Protein AF-A0AAV6HNG3-F1 (afdb_monomer)

Secondary structure (DSSP, 8-state):
--HHHHHHHHHHHHHHHHHHHHHHHHHHHHHHHHSS---PPPPHHHHHH-TGGGS-SS---SGGGTT---TTHHHHHHHHHHHHHHHHHTS--S-HHHHHHHHHHHHHHHHHHHHHHHHHHHTT-SS-----HHHHHHHHHHHHHHHHHHHHHHHHHHHHHHTT---------

Solvent-accessible surface area (backbone atoms only — not comparable to full-atom values): 10170 Å² total; per-residue (Å²): 131,56,75,69,53,54,55,50,51,50,51,51,53,53,50,51,50,52,52,49,50,54,53,51,52,53,50,49,54,51,49,63,60,63,72,50,74,60,60,68,80,81,53,63,77,61,37,71,75,44,52,66,85,76,44,66,75,46,58,55,67,63,62,95,29,70,88,53,89,26,88,37,50,67,55,41,51,51,33,23,48,51,40,46,50,56,74,48,57,82,51,91,63,97,44,71,70,60,49,53,52,50,43,49,54,53,51,50,52,51,43,55,52,38,58,72,39,46,74,63,55,47,70,26,33,88,59,97,64,76,81,54,47,66,57,54,50,44,49,48,32,21,53,53,33,54,50,52,52,53,54,52,51,55,56,54,54,58,51,57,66,64,73,70,76,82,86,86,85,82,81,85,131

Structure (mmCIF, N/CA/C/O backbone):
data_AF-A0AAV6HNG3-F1
#
_entry.id   AF-A0AAV6HNG3-F1
#
loop_
_atom_site.group_PDB
_atom_site.id
_atom_site.type_symbol
_atom_site.label_atom_id
_atom_site.label_alt_id
_atom_site.label_comp_id
_atom_site.label_asym_id
_atom_site.label_entity_id
_atom_site.label_seq_id
_atom_site.pdbx_PDB_ins_code
_atom_site.Cartn_x
_atom_site.Cartn_y
_atom_site.Cartn_z
_atom_site.occupancy
_atom_site.B_iso_or_equiv
_atom_site.auth_seq_id
_atom_site.auth_comp_id
_atom_site.auth_asym_id
_atom_site.auth_atom_id
_atom_site.pdbx_PDB_model_num
ATOM 1 N N . MET A 1 1 ? 52.595 -15.213 -36.818 1.00 58.19 1 MET A N 1
ATOM 2 C CA . MET A 1 1 ? 51.456 -14.305 -37.062 1.00 58.19 1 MET A CA 1
ATOM 3 C C . MET A 1 1 ? 52.031 -12.942 -37.385 1.00 58.19 1 MET A C 1
ATOM 5 O O . MET A 1 1 ? 53.081 -12.612 -36.840 1.00 58.19 1 MET A O 1
ATOM 9 N N . SER A 1 2 ? 51.458 -12.219 -38.346 1.00 73.31 2 SER A N 1
ATOM 10 C CA . SER A 1 2 ? 51.934 -10.870 -38.647 1.00 73.31 2 SER A CA 1
ATOM 11 C C . SER A 1 2 ? 51.479 -9.916 -37.540 1.00 73.31 2 SER A C 1
ATOM 13 O O . SER A 1 2 ? 50.479 -10.168 -36.871 1.00 73.31 2 SER A O 1
ATOM 15 N N . ARG A 1 3 ? 52.192 -8.802 -37.352 1.00 72.00 3 ARG A N 1
ATOM 16 C CA . ARG A 1 3 ? 51.825 -7.768 -36.370 1.00 72.00 3 ARG A CA 1
ATOM 17 C C . ARG A 1 3 ? 50.388 -7.254 -36.573 1.00 72.00 3 ARG A C 1
ATOM 19 O O . ARG A 1 3 ? 49.709 -6.948 -35.607 1.00 72.00 3 ARG A O 1
ATOM 26 N N . GLY A 1 4 ? 49.903 -7.256 -37.820 1.00 73.44 4 GLY A N 1
ATOM 27 C CA . GLY A 1 4 ? 48.520 -6.902 -38.153 1.00 73.44 4 GLY A CA 1
ATOM 28 C C . GLY A 1 4 ? 47.473 -7.937 -37.722 1.00 73.44 4 GLY A C 1
ATOM 29 O O . GLY A 1 4 ? 46.344 -7.553 -37.425 1.00 73.44 4 GLY A O 1
ATOM 30 N N . ASP A 1 5 ? 47.835 -9.221 -37.631 1.00 72.56 5 ASP A N 1
ATOM 31 C CA . ASP A 1 5 ? 46.923 -10.279 -37.170 1.00 72.56 5 ASP A CA 1
ATOM 32 C C . ASP A 1 5 ? 46.738 -10.222 -35.645 1.00 72.56 5 ASP A C 1
ATOM 34 O O . ASP A 1 5 ? 45.623 -10.366 -35.150 1.00 72.56 5 ASP A O 1
ATOM 38 N N . GLU A 1 6 ? 47.812 -9.943 -34.895 1.00 75.62 6 GLU A N 1
ATOM 39 C CA . GLU A 1 6 ? 47.753 -9.757 -33.435 1.00 75.62 6 GLU A CA 1
ATOM 40 C C . GLU A 1 6 ? 46.976 -8.494 -33.042 1.00 75.62 6 GLU A C 1
ATOM 42 O O . GLU A 1 6 ? 46.172 -8.525 -32.107 1.00 75.62 6 GLU A O 1
ATOM 47 N N . ASP A 1 7 ? 47.164 -7.395 -33.778 1.00 78.62 7 ASP A N 1
ATOM 48 C CA . ASP A 1 7 ? 46.423 -6.150 -33.558 1.00 78.62 7 ASP A CA 1
ATOM 49 C C . ASP A 1 7 ? 44.920 -6.337 -33.849 1.00 78.62 7 ASP A C 1
ATOM 51 O O . ASP A 1 7 ? 44.069 -5.853 -33.095 1.00 78.62 7 ASP A O 1
ATOM 55 N N . SER A 1 8 ? 44.579 -7.100 -34.895 1.00 81.81 8 SER A N 1
ATOM 56 C CA . SER A 1 8 ? 43.193 -7.446 -35.236 1.00 81.81 8 SER A CA 1
ATOM 57 C C . SER A 1 8 ? 42.540 -8.349 -34.182 1.00 81.81 8 SER A C 1
ATOM 59 O O . SER A 1 8 ? 41.409 -8.099 -33.755 1.00 81.81 8 SER A O 1
ATOM 61 N N . GLU A 1 9 ? 43.260 -9.361 -33.698 1.00 85.00 9 GLU A N 1
ATOM 62 C CA . GLU A 1 9 ? 42.751 -10.284 -32.683 1.00 85.00 9 GLU A CA 1
ATOM 63 C C . GLU A 1 9 ? 42.564 -9.597 -31.319 1.00 85.00 9 GLU A C 1
ATOM 65 O O . GLU A 1 9 ? 41.569 -9.831 -30.625 1.00 85.00 9 GLU A O 1
ATOM 70 N N . ASN A 1 10 ? 43.471 -8.691 -30.947 1.00 85.94 10 ASN A N 1
ATOM 71 C CA . ASN A 1 10 ? 43.338 -7.886 -29.734 1.00 85.94 10 ASN A CA 1
ATOM 72 C C . ASN A 1 10 ? 42.161 -6.903 -29.815 1.00 85.94 10 ASN A C 1
ATOM 74 O O . ASN A 1 10 ? 41.429 -6.742 -28.832 1.00 85.94 10 ASN A O 1
ATOM 78 N N . ALA A 1 11 ? 41.921 -6.295 -30.981 1.00 87.00 11 ALA A N 1
ATOM 79 C CA . ALA A 1 11 ? 40.752 -5.448 -31.205 1.00 87.00 11 ALA A CA 1
ATOM 80 C C . ALA A 1 11 ? 39.439 -6.242 -31.069 1.00 87.00 11 ALA A C 1
ATOM 82 O O . ALA A 1 11 ? 38.509 -5.792 -30.393 1.00 87.00 11 ALA A O 1
ATOM 83 N N . LEU A 1 12 ? 39.384 -7.454 -31.632 1.00 90.00 12 LEU A N 1
ATOM 84 C CA . LEU A 1 12 ? 38.223 -8.339 -31.527 1.00 90.00 12 LEU A CA 1
ATOM 85 C C . LEU A 1 12 ? 37.953 -8.773 -30.078 1.00 90.00 12 LEU A C 1
ATOM 87 O O . LEU A 1 12 ? 36.804 -8.741 -29.627 1.00 90.00 12 LEU A O 1
ATOM 91 N N . LYS A 1 13 ? 38.999 -9.127 -29.320 1.00 90.31 13 LYS A N 1
ATOM 92 C CA . LYS A 1 13 ? 38.896 -9.469 -27.888 1.00 90.31 13 LYS A CA 1
ATOM 93 C C . LYS A 1 13 ? 38.377 -8.294 -27.061 1.00 90.31 13 LYS A C 1
ATOM 95 O O . LYS A 1 13 ? 37.468 -8.473 -26.251 1.00 90.31 13 LYS A O 1
ATOM 100 N N . SER A 1 14 ? 38.909 -7.095 -27.297 1.00 91.19 14 SER A N 1
ATOM 101 C CA . SER A 1 14 ? 38.472 -5.868 -26.622 1.00 91.19 14 SER A CA 1
ATOM 1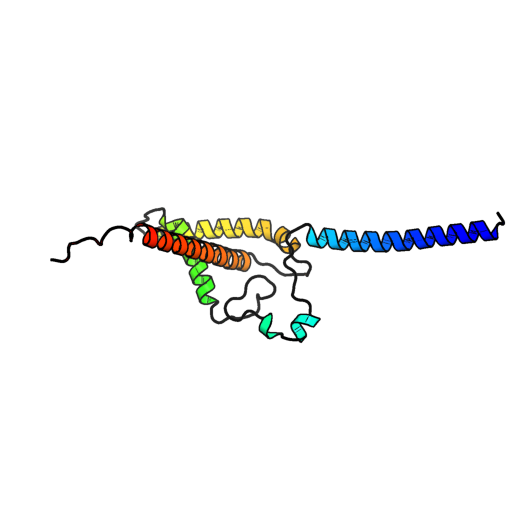02 C C . SER A 1 14 ? 36.992 -5.573 -26.886 1.00 91.19 14 SER A C 1
ATOM 104 O O . SER A 1 14 ? 36.215 -5.371 -25.951 1.00 91.19 14 SER A O 1
ATOM 106 N N . HIS A 1 15 ? 36.568 -5.647 -28.151 1.00 93.06 15 HIS A N 1
ATOM 107 C CA . HIS A 1 15 ? 35.178 -5.400 -28.524 1.00 93.06 15 HIS A CA 1
ATOM 108 C C . HIS A 1 15 ? 34.218 -6.439 -27.927 1.00 93.06 15 HIS A C 1
ATOM 110 O O . HIS A 1 15 ? 33.188 -6.079 -27.356 1.00 93.06 15 HIS A O 1
ATOM 116 N N . THR A 1 16 ? 34.593 -7.720 -27.981 1.00 93.69 16 THR A N 1
ATOM 117 C CA . THR A 1 16 ? 33.804 -8.821 -27.404 1.00 93.69 16 THR A CA 1
ATOM 118 C C . THR A 1 16 ? 33.651 -8.666 -25.889 1.00 93.69 16 THR A C 1
ATOM 120 O O . THR A 1 16 ? 32.556 -8.851 -25.361 1.00 93.69 16 THR A O 1
ATOM 123 N N . SER A 1 17 ? 34.716 -8.260 -25.188 1.00 94.44 17 SER A N 1
ATOM 124 C CA . SER A 1 17 ? 34.679 -7.963 -23.749 1.00 94.44 17 SER A CA 1
ATOM 125 C C . SER A 1 17 ? 33.748 -6.787 -23.428 1.00 94.44 17 SER A C 1
ATOM 127 O O . SER A 1 17 ? 32.945 -6.864 -22.497 1.00 94.44 17 SER A O 1
ATOM 129 N N . GLY A 1 18 ? 33.778 -5.728 -24.245 1.00 95.81 18 GLY A N 1
ATOM 130 C CA . GLY A 1 18 ? 32.854 -4.597 -24.131 1.00 95.81 18 GLY A CA 1
ATOM 131 C C . GLY A 1 18 ? 31.387 -5.018 -24.254 1.00 95.81 18 GLY A C 1
ATOM 132 O O . GLY A 1 18 ? 30.582 -4.700 -23.379 1.00 95.81 18 GLY A O 1
ATOM 133 N N . ILE A 1 19 ? 31.054 -5.799 -25.288 1.00 96.31 19 ILE A N 1
ATOM 134 C CA . ILE A 1 19 ? 29.697 -6.329 -25.501 1.00 96.31 19 ILE A CA 1
ATOM 135 C C . ILE A 1 19 ? 29.269 -7.216 -24.328 1.00 96.31 19 ILE A C 1
ATOM 137 O O . ILE A 1 19 ? 28.163 -7.061 -23.806 1.00 96.31 19 ILE A O 1
ATOM 141 N N . HIS A 1 20 ? 30.143 -8.124 -23.886 1.00 95.81 20 HIS A N 1
ATOM 142 C CA . HIS A 1 20 ? 29.859 -9.006 -22.758 1.00 95.81 20 HIS A CA 1
ATOM 143 C C . HIS A 1 20 ? 29.563 -8.213 -21.479 1.00 95.81 20 HIS A C 1
ATOM 145 O O . HIS A 1 20 ? 28.580 -8.498 -20.799 1.00 95.81 20 HIS A O 1
ATOM 151 N N . ASN A 1 21 ? 30.346 -7.171 -21.187 1.00 95.75 21 ASN A N 1
ATOM 152 C CA . ASN A 1 21 ? 30.102 -6.298 -20.041 1.00 95.75 21 ASN A CA 1
ATOM 153 C C . ASN A 1 21 ? 28.754 -5.578 -20.140 1.00 95.75 21 ASN A C 1
ATOM 155 O O . ASN A 1 21 ? 28.024 -5.531 -19.154 1.00 95.75 21 ASN A O 1
ATOM 159 N N . THR A 1 22 ? 28.383 -5.060 -21.314 1.00 95.75 22 THR A N 1
ATOM 160 C CA . THR A 1 22 ? 27.066 -4.437 -21.518 1.00 95.75 22 THR A CA 1
ATOM 161 C C . THR A 1 22 ? 25.925 -5.423 -21.257 1.00 95.75 22 THR A C 1
ATOM 163 O O . THR A 1 22 ? 24.976 -5.081 -20.549 1.00 95.75 22 THR A O 1
ATOM 166 N N . ILE A 1 23 ? 26.026 -6.652 -21.776 1.00 95.75 23 ILE A N 1
ATOM 167 C CA . ILE A 1 23 ? 25.025 -7.708 -21.558 1.00 95.75 23 ILE A CA 1
ATOM 168 C C . ILE A 1 23 ? 24.925 -8.049 -20.068 1.00 95.75 23 ILE A C 1
ATOM 170 O O . ILE A 1 23 ? 23.827 -8.066 -19.510 1.00 95.75 23 ILE A O 1
ATOM 174 N N . THR A 1 24 ? 26.063 -8.270 -19.409 1.00 94.75 24 THR A N 1
ATOM 175 C CA . THR A 1 24 ? 26.119 -8.626 -17.987 1.00 94.75 24 THR A CA 1
ATOM 176 C C . THR A 1 24 ? 25.564 -7.511 -17.102 1.00 94.75 24 THR A C 1
ATOM 178 O O . THR A 1 24 ? 24.765 -7.794 -16.212 1.00 94.75 24 THR A O 1
ATOM 181 N N . LEU A 1 25 ? 25.899 -6.245 -17.373 1.00 92.62 25 LEU A N 1
ATOM 182 C CA . LEU A 1 25 ? 25.354 -5.095 -16.642 1.00 92.62 25 LEU A CA 1
ATOM 183 C C . LEU A 1 25 ? 23.834 -4.974 -16.814 1.00 92.62 25 LEU A C 1
ATOM 185 O O . LEU A 1 25 ? 23.121 -4.741 -15.837 1.00 92.62 25 LEU A O 1
ATOM 189 N N . GLY A 1 26 ? 23.319 -5.173 -18.031 1.00 86.62 26 GLY A N 1
ATOM 190 C CA . GLY A 1 26 ? 21.877 -5.181 -18.291 1.00 86.62 26 GLY A CA 1
ATOM 191 C C . GLY A 1 26 ? 21.149 -6.307 -17.547 1.00 86.62 26 GLY A C 1
ATOM 192 O O . GLY A 1 26 ? 20.113 -6.074 -16.916 1.00 86.62 26 GLY A O 1
ATOM 193 N N . ALA A 1 27 ? 21.719 -7.515 -17.558 1.00 85.06 27 ALA A N 1
ATOM 194 C CA . ALA A 1 27 ? 21.181 -8.667 -16.841 1.00 85.06 27 ALA A CA 1
ATOM 195 C C . ALA A 1 27 ? 21.204 -8.457 -15.318 1.00 85.06 27 ALA A C 1
ATOM 197 O O . ALA A 1 27 ? 20.194 -8.677 -14.656 1.00 85.06 27 ALA A O 1
ATOM 198 N N . GLN A 1 28 ? 22.313 -7.963 -14.760 1.00 84.62 28 GLN A N 1
ATOM 199 C CA . GLN A 1 28 ? 22.438 -7.674 -13.328 1.00 84.62 28 GLN A CA 1
ATOM 200 C C . GLN A 1 28 ? 21.464 -6.593 -12.866 1.00 84.62 28 GLN A C 1
ATOM 202 O O . GLN A 1 28 ? 20.828 -6.760 -11.829 1.00 84.62 28 GLN A O 1
ATOM 207 N N . LYS A 1 29 ? 21.287 -5.518 -13.646 1.00 79.94 29 LYS A N 1
ATOM 208 C CA . LYS A 1 29 ? 20.290 -4.481 -13.345 1.00 79.94 29 LYS A CA 1
ATOM 209 C C . LYS A 1 29 ? 18.881 -5.072 -13.275 1.00 79.94 29 LYS A C 1
ATOM 211 O O . LYS A 1 29 ? 18.129 -4.761 -12.359 1.00 79.94 29 LYS A O 1
ATOM 216 N N . THR A 1 30 ? 18.553 -5.961 -14.209 1.00 71.19 30 THR A N 1
ATOM 217 C CA . THR A 1 30 ? 17.260 -6.657 -14.259 1.00 71.19 30 THR A CA 1
ATOM 218 C C . THR A 1 30 ? 17.077 -7.583 -13.055 1.00 71.19 30 THR A C 1
ATOM 220 O O . THR A 1 30 ? 16.068 -7.505 -12.365 1.00 71.19 30 THR A O 1
ATOM 223 N N . ILE A 1 31 ? 18.075 -8.412 -12.744 1.00 73.56 31 ILE A N 1
ATOM 224 C CA . ILE A 1 31 ? 18.043 -9.310 -11.582 1.00 73.56 31 ILE A CA 1
ATOM 225 C C . ILE A 1 31 ? 17.912 -8.509 -10.284 1.00 73.56 31 ILE A C 1
ATOM 227 O O . ILE A 1 31 ? 17.099 -8.862 -9.441 1.00 73.56 31 ILE A O 1
ATOM 231 N N . SER A 1 32 ? 18.641 -7.400 -10.139 1.00 70.62 32 SER A N 1
ATOM 232 C CA . SER A 1 32 ? 18.522 -6.512 -8.979 1.00 70.62 32 SER A CA 1
ATOM 233 C C . SER A 1 32 ? 17.113 -5.932 -8.838 1.00 70.62 32 SER A C 1
ATOM 235 O O . SER A 1 32 ? 16.613 -5.881 -7.720 1.00 70.62 32 SER A O 1
ATOM 237 N N . LEU A 1 33 ? 16.463 -5.543 -9.942 1.00 65.06 33 LEU A N 1
ATOM 238 C CA . LEU A 1 33 ? 15.090 -5.018 -9.942 1.00 65.06 33 LEU A CA 1
ATOM 239 C C . LEU A 1 33 ? 14.039 -6.075 -9.562 1.00 65.06 33 LEU A C 1
ATOM 241 O O . LEU A 1 33 ? 13.013 -5.726 -8.990 1.00 65.06 33 LEU A O 1
ATOM 245 N N . PHE A 1 34 ? 14.284 -7.354 -9.869 1.00 64.81 34 PHE A N 1
ATOM 246 C CA . PHE A 1 34 ? 13.347 -8.458 -9.606 1.00 64.81 34 PHE A CA 1
ATOM 247 C C . PHE A 1 34 ? 13.721 -9.342 -8.402 1.00 64.81 34 PHE A C 1
ATOM 249 O O . PHE A 1 34 ? 13.010 -10.298 -8.100 1.00 64.81 34 PHE A O 1
ATOM 256 N N . SER A 1 35 ? 14.836 -9.059 -7.721 1.00 63.69 35 SER A N 1
ATOM 257 C CA . SER A 1 35 ? 15.319 -9.832 -6.563 1.00 63.69 35 SER A CA 1
ATOM 258 C C . SER A 1 35 ? 14.536 -9.582 -5.265 1.00 63.69 35 SER A C 1
ATOM 260 O O . SER A 1 35 ? 14.623 -10.383 -4.335 1.00 63.69 35 SER A O 1
ATOM 262 N N . SER A 1 36 ? 13.733 -8.519 -5.219 1.00 63.69 36 SER A N 1
ATOM 263 C CA . SER A 1 36 ? 12.729 -8.226 -4.192 1.00 63.69 36 SER A CA 1
ATOM 264 C C . SER A 1 36 ? 11.341 -8.139 -4.837 1.00 63.69 36 SER A C 1
ATOM 266 O O . SER A 1 36 ? 11.216 -8.026 -6.057 1.00 63.69 36 SER A O 1
ATOM 268 N N . ALA A 1 37 ? 10.277 -8.224 -4.032 1.00 63.12 37 ALA A N 1
ATOM 269 C CA . ALA A 1 37 ? 8.917 -7.984 -4.512 1.00 63.12 37 ALA A CA 1
ATOM 270 C C . ALA A 1 37 ? 8.858 -6.633 -5.262 1.00 63.12 37 ALA A C 1
ATOM 272 O O . ALA A 1 37 ? 9.051 -5.594 -4.641 1.00 63.12 37 ALA A O 1
ATOM 273 N N . CYS A 1 38 ? 8.623 -6.652 -6.583 1.00 76.62 38 CYS A N 1
ATOM 274 C CA . CYS A 1 38 ? 8.487 -5.440 -7.401 1.00 76.62 38 CYS A CA 1
ATOM 275 C C . CYS A 1 38 ? 7.013 -5.084 -7.557 1.00 76.62 38 CYS A C 1
ATOM 277 O O . CYS A 1 38 ? 6.239 -5.835 -8.153 1.00 76.62 38 CYS A O 1
ATOM 279 N N . MET A 1 39 ? 6.636 -3.905 -7.076 1.00 85.31 39 MET A N 1
ATOM 280 C CA . MET A 1 39 ? 5.398 -3.241 -7.457 1.00 85.31 39 MET A CA 1
ATOM 281 C C . MET A 1 39 ? 5.711 -2.305 -8.613 1.00 85.31 39 MET A C 1
ATOM 283 O O . MET A 1 39 ? 6.076 -1.153 -8.414 1.00 85.31 39 MET A O 1
ATOM 287 N N . CYS A 1 40 ? 5.621 -2.827 -9.833 1.00 88.00 40 CYS A N 1
ATOM 288 C CA . CYS A 1 40 ? 6.000 -2.086 -11.025 1.00 88.00 40 CYS A CA 1
ATOM 289 C C . CYS A 1 40 ? 4.778 -1.363 -11.635 1.00 88.00 40 CYS A C 1
ATOM 291 O O . CYS A 1 40 ? 3.684 -1.932 -11.719 1.00 88.00 40 CYS A O 1
ATOM 293 N N . ARG A 1 41 ? 4.949 -0.117 -12.093 1.00 88.62 41 ARG A N 1
ATOM 294 C CA . ARG A 1 41 ? 3.889 0.623 -12.793 1.00 88.62 41 ARG A CA 1
ATOM 295 C C . ARG A 1 41 ? 3.572 -0.024 -14.141 1.00 88.62 41 ARG A C 1
ATOM 297 O O . ARG A 1 41 ? 4.452 -0.553 -14.818 1.00 88.62 41 ARG A O 1
ATOM 304 N N . VAL A 1 42 ? 2.310 0.062 -14.565 1.00 90.56 42 VAL A N 1
ATOM 305 C CA . VAL A 1 42 ? 1.911 -0.370 -15.913 1.00 90.56 42 VAL A CA 1
ATOM 306 C C . VAL A 1 42 ? 2.665 0.466 -16.961 1.00 90.56 42 VAL A C 1
ATOM 308 O O . VAL A 1 42 ? 2.555 1.695 -16.914 1.00 90.56 42 VAL A O 1
ATOM 311 N N . PRO A 1 43 ? 3.379 -0.167 -17.914 1.00 91.56 43 PRO A N 1
ATOM 312 C CA . PRO A 1 43 ? 4.080 0.529 -18.990 1.00 91.56 43 PRO A CA 1
ATOM 313 C C . PRO A 1 43 ? 3.176 1.478 -19.786 1.00 91.56 43 PRO A C 1
ATOM 315 O O . PRO A 1 43 ? 2.027 1.147 -20.093 1.00 91.56 43 PRO A O 1
ATOM 318 N N . GLU A 1 44 ? 3.700 2.647 -20.166 1.00 93.12 44 GLU A N 1
ATOM 319 C CA . GLU A 1 44 ? 2.914 3.694 -20.835 1.00 93.12 44 GLU A CA 1
ATOM 320 C C . GLU A 1 44 ? 2.305 3.234 -22.158 1.00 93.12 44 GLU A C 1
ATOM 322 O O . GLU A 1 44 ? 1.163 3.562 -22.452 1.00 93.12 44 GLU A O 1
ATOM 327 N N . ASN A 1 45 ? 3.013 2.419 -22.939 1.00 95.12 45 ASN A N 1
ATOM 328 C CA . ASN A 1 45 ? 2.491 1.883 -24.196 1.00 95.12 45 ASN A CA 1
ATOM 329 C C . ASN A 1 45 ? 1.225 1.033 -23.992 1.00 95.12 45 ASN A C 1
ATOM 331 O O . ASN A 1 45 ? 0.314 1.114 -24.810 1.00 95.12 45 ASN A O 1
ATOM 335 N N . LEU A 1 46 ? 1.146 0.256 -22.905 1.00 95.19 46 LEU A N 1
ATOM 336 C CA . LEU A 1 46 ? -0.055 -0.504 -22.549 1.00 95.19 46 LEU A CA 1
ATOM 337 C C . LEU A 1 46 ? -1.135 0.423 -21.993 1.00 95.19 46 LEU A C 1
ATOM 339 O O . LEU A 1 46 ? -2.287 0.374 -22.424 1.00 95.19 46 LEU A O 1
ATOM 343 N N . ARG A 1 47 ? -0.754 1.330 -21.086 1.00 94.81 47 ARG A N 1
ATOM 344 C CA . ARG A 1 47 ? -1.685 2.292 -20.487 1.00 94.81 47 ARG A CA 1
ATOM 345 C C . ARG A 1 47 ? -2.337 3.202 -21.532 1.00 94.81 47 ARG A C 1
ATOM 347 O O . ARG A 1 47 ? -3.512 3.520 -21.396 1.00 94.81 47 ARG A O 1
ATOM 354 N N . ASN A 1 48 ? -1.614 3.579 -22.581 1.00 96.38 48 ASN A N 1
ATOM 355 C CA . ASN A 1 48 ? -2.110 4.436 -23.657 1.00 96.38 48 ASN A CA 1
ATOM 356 C C . ASN A 1 48 ? -3.100 3.718 -24.584 1.00 96.38 48 ASN A C 1
ATOM 358 O O . ASN A 1 48 ? -3.927 4.382 -25.203 1.00 96.38 48 ASN A O 1
ATOM 362 N N . GLN A 1 49 ? -3.056 2.383 -24.671 1.00 96.75 49 GLN A N 1
ATOM 363 C CA . GLN A 1 49 ? -4.049 1.617 -25.435 1.00 96.75 49 GLN A CA 1
ATOM 364 C C . GLN A 1 49 ? -5.407 1.592 -24.735 1.00 96.75 49 GLN A C 1
ATOM 366 O O . GLN A 1 49 ? -6.443 1.669 -25.393 1.00 96.75 49 GLN A O 1
ATOM 371 N N . ASN A 1 50 ? -5.411 1.474 -23.406 1.00 95.12 50 ASN A N 1
ATOM 372 C CA . ASN A 1 50 ? -6.635 1.477 -22.616 1.00 95.12 50 ASN A CA 1
ATOM 373 C C . ASN A 1 50 ? -6.375 1.988 -21.193 1.00 95.12 50 ASN A C 1
ATOM 375 O O . ASN A 1 50 ? -6.125 1.215 -20.271 1.00 95.12 50 ASN A O 1
ATOM 379 N N . SER A 1 51 ? -6.451 3.303 -21.001 1.00 92.38 51 SER A N 1
ATOM 380 C CA . SER A 1 51 ? -6.120 3.928 -19.717 1.00 92.38 51 SER A CA 1
ATOM 381 C C . SER A 1 51 ? -7.103 3.572 -18.599 1.00 92.38 51 SER A C 1
ATOM 383 O O . SER A 1 51 ? -6.693 3.496 -17.435 1.00 92.38 51 SER A O 1
ATOM 385 N N . SER A 1 52 ? -8.374 3.317 -18.928 1.00 92.62 52 SER A N 1
ATOM 386 C CA . SER A 1 52 ? -9.393 2.955 -17.940 1.00 92.62 52 SER A CA 1
ATOM 387 C C . SER A 1 52 ? -9.154 1.559 -17.373 1.00 92.62 52 SER A C 1
ATOM 389 O O . SER A 1 52 ? -9.269 1.386 -16.166 1.00 92.62 52 SER A O 1
ATOM 391 N N . ALA A 1 53 ? -8.689 0.595 -18.177 1.00 93.50 53 ALA A N 1
ATOM 392 C CA . ALA A 1 53 ? -8.365 -0.755 -17.698 1.00 93.50 53 ALA A CA 1
ATOM 393 C C . ALA A 1 53 ? -7.305 -0.785 -16.578 1.00 93.50 53 ALA A C 1
ATOM 395 O O . ALA A 1 53 ? -7.285 -1.716 -15.775 1.00 93.50 53 ALA A O 1
ATOM 396 N N . TYR A 1 54 ? -6.448 0.238 -16.502 1.00 93.06 54 TYR A N 1
ATOM 397 C CA . TYR A 1 54 ? -5.371 0.354 -15.510 1.00 93.06 54 TYR A CA 1
ATOM 398 C C . TYR A 1 54 ? -5.592 1.490 -14.505 1.00 93.06 54 TYR A C 1
ATOM 400 O O . TYR A 1 54 ? -4.659 1.909 -13.812 1.00 93.06 54 TYR A O 1
ATOM 408 N N . THR A 1 55 ? -6.797 2.051 -14.468 1.00 93.06 55 THR A N 1
ATOM 409 C CA . THR A 1 55 ? -7.203 3.050 -13.482 1.00 93.06 55 THR A CA 1
ATOM 410 C C . THR A 1 55 ? -8.164 2.372 -12.508 1.00 93.06 55 THR A C 1
ATOM 412 O O . THR A 1 55 ? -9.149 1.784 -12.954 1.00 93.06 55 THR A O 1
ATOM 415 N N . PRO A 1 56 ? -7.901 2.393 -11.190 1.00 94.06 56 PRO A N 1
ATOM 416 C CA . PRO A 1 56 ? -8.813 1.790 -10.228 1.00 94.06 56 PRO A CA 1
ATOM 417 C C . PRO A 1 56 ? -10.219 2.386 -10.329 1.00 94.06 56 PRO A C 1
ATOM 419 O O . PRO A 1 56 ? -10.385 3.601 -10.287 1.00 94.06 56 PRO A O 1
ATOM 422 N N . HIS A 1 57 ? -11.231 1.522 -10.435 1.00 93.31 57 HIS A N 1
ATOM 423 C CA . HIS A 1 57 ? -12.628 1.945 -10.591 1.00 93.31 57 HIS A CA 1
ATOM 424 C C . HIS A 1 57 ? -13.387 2.042 -9.265 1.00 93.31 57 HIS A C 1
ATOM 426 O O . HIS A 1 57 ? -14.318 2.830 -9.147 1.00 93.31 57 HIS A O 1
ATOM 432 N N . LEU A 1 58 ? -13.026 1.213 -8.282 1.00 93.81 58 LEU A N 1
ATOM 433 C CA . LEU A 1 58 ? -13.771 1.081 -7.026 1.00 93.81 58 LEU A CA 1
ATOM 434 C C . LEU A 1 58 ? -12.945 1.527 -5.828 1.00 93.81 58 LEU A C 1
ATOM 436 O O . LEU A 1 58 ? -13.421 2.317 -5.016 1.00 93.81 58 LEU A O 1
ATOM 440 N N . ILE A 1 59 ? -11.720 1.010 -5.733 1.00 94.12 59 ILE A N 1
ATOM 441 C CA . ILE A 1 59 ? -10.809 1.207 -4.610 1.00 94.12 59 ILE A CA 1
ATOM 442 C C . ILE A 1 59 ? -9.397 1.353 -5.181 1.00 94.12 59 ILE A C 1
ATOM 444 O O . ILE A 1 59 ? -8.923 0.455 -5.876 1.00 94.12 59 ILE A O 1
ATOM 448 N N . SER A 1 60 ? -8.734 2.477 -4.912 1.00 94.12 60 SER A N 1
ATOM 449 C CA . SER A 1 60 ? -7.304 2.669 -5.190 1.00 94.12 60 SER A CA 1
ATOM 450 C C . SER A 1 60 ? -6.458 1.923 -4.156 1.00 94.12 60 SER A C 1
ATOM 452 O O . SER A 1 60 ? -6.900 1.759 -3.030 1.00 94.12 60 SER A O 1
ATOM 454 N N . ILE A 1 61 ? -5.263 1.441 -4.492 1.00 93.12 61 ILE A N 1
ATOM 455 C CA . ILE A 1 61 ? -4.332 0.835 -3.522 1.00 93.12 61 ILE A CA 1
ATOM 456 C C . ILE A 1 61 ? -2.920 1.269 -3.901 1.00 93.12 61 ILE A C 1
ATOM 458 O O . ILE A 1 61 ? -2.552 1.211 -5.077 1.00 93.12 61 ILE A O 1
ATOM 462 N N . GLY A 1 62 ? -2.139 1.673 -2.906 1.00 92.69 62 GLY A N 1
ATOM 463 C CA . GLY A 1 62 ? -0.738 2.021 -3.054 1.00 92.69 62 GLY A CA 1
ATOM 464 C C . GLY A 1 62 ? -0.483 3.384 -3.715 1.00 92.69 62 GLY A C 1
ATOM 465 O O . GLY A 1 62 ? -1.401 4.092 -4.151 1.00 92.69 62 GLY A O 1
ATOM 466 N N . PRO A 1 63 ? 0.802 3.763 -3.821 1.00 92.56 63 PRO A N 1
ATOM 467 C CA . PRO A 1 63 ? 1.227 5.122 -4.143 1.00 92.56 63 PRO A CA 1
ATOM 468 C C . PRO A 1 63 ? 0.916 5.521 -5.582 1.00 92.56 63 PRO A C 1
ATOM 470 O O . PRO A 1 63 ? 0.617 6.681 -5.851 1.00 92.56 63 PRO A O 1
ATOM 473 N N . TYR A 1 64 ? 0.894 4.570 -6.520 1.00 91.88 64 TYR A N 1
ATOM 474 C CA . TYR A 1 64 ? 0.562 4.860 -7.918 1.00 91.88 64 TYR A CA 1
ATOM 475 C C . TYR A 1 64 ? -0.865 5.379 -8.117 1.00 91.88 64 TYR A C 1
ATOM 477 O O . TYR A 1 64 ? -1.190 5.889 -9.194 1.00 91.88 64 TYR A O 1
ATOM 485 N N . HIS A 1 65 ? -1.733 5.213 -7.118 1.00 86.75 65 HIS A N 1
ATOM 486 C CA . HIS A 1 65 ? -3.151 5.546 -7.192 1.00 86.75 65 HIS A CA 1
ATOM 487 C C . HIS A 1 65 ? -3.590 6.507 -6.082 1.00 86.75 65 HIS A C 1
ATOM 489 O O . HIS A 1 65 ? -4.785 6.744 -5.922 1.00 86.75 65 HIS A O 1
ATOM 495 N N . GLN A 1 66 ? -2.641 7.100 -5.351 1.00 80.62 66 GLN A N 1
ATOM 496 C CA . GLN A 1 66 ? -2.919 7.936 -4.179 1.00 80.62 66 GLN A CA 1
ATOM 497 C C . GLN A 1 66 ? -3.757 9.189 -4.477 1.00 80.62 66 GLN A C 1
ATOM 499 O O . GLN A 1 66 ? -4.462 9.687 -3.608 1.00 80.62 66 GLN A O 1
ATOM 504 N N . HIS A 1 67 ? -3.694 9.695 -5.710 1.00 81.88 67 HIS A N 1
ATOM 505 C CA . HIS A 1 67 ? -4.426 10.889 -6.146 1.00 81.88 67 HIS A CA 1
ATOM 506 C C . HIS A 1 67 ? -5.750 10.558 -6.847 1.00 81.88 67 HIS A C 1
ATOM 508 O O . HIS A 1 67 ? -6.379 11.441 -7.424 1.00 81.88 67 HIS A O 1
ATOM 514 N N . ILE A 1 68 ? -6.148 9.284 -6.859 1.00 85.44 68 ILE A N 1
ATOM 515 C CA . ILE A 1 68 ? -7.361 8.826 -7.529 1.00 85.44 68 ILE A CA 1
ATOM 516 C C . ILE A 1 68 ? -8.449 8.673 -6.476 1.00 85.44 68 ILE A C 1
ATOM 518 O O . ILE A 1 68 ? -8.403 7.765 -5.643 1.00 85.44 68 ILE A O 1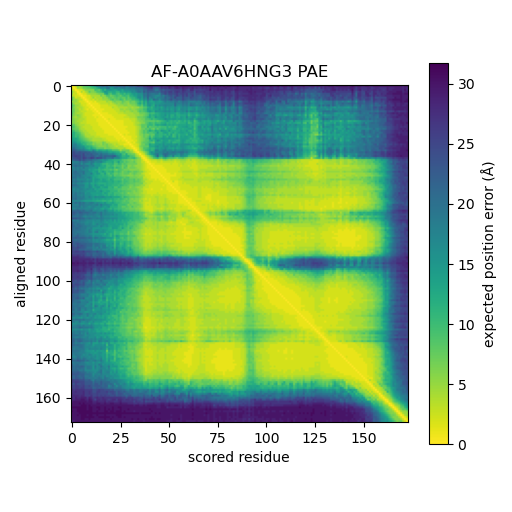
ATOM 522 N N . GLU A 1 69 ? -9.442 9.555 -6.538 1.00 85.19 69 GLU A N 1
ATOM 523 C CA . GLU A 1 69 ? -10.650 9.419 -5.740 1.00 85.19 69 GLU A CA 1
ATOM 524 C C . GLU A 1 69 ? -11.545 8.349 -6.363 1.00 85.19 69 GLU A C 1
ATOM 526 O O . GLU A 1 69 ? -11.986 8.454 -7.509 1.00 85.19 69 GLU A O 1
ATOM 531 N N . THR A 1 70 ? -11.783 7.282 -5.608 1.00 90.56 70 THR A N 1
ATOM 532 C CA . THR A 1 70 ? -12.612 6.161 -6.044 1.00 90.56 70 THR A CA 1
ATOM 533 C C . THR A 1 70 ? -13.896 6.091 -5.214 1.00 90.56 70 THR A C 1
ATOM 535 O O . THR A 1 70 ? -13.841 6.318 -4.001 1.00 90.56 70 THR A O 1
ATOM 538 N N . PRO A 1 71 ? -15.044 5.711 -5.805 1.00 94.19 71 PRO A N 1
ATOM 539 C CA . PRO A 1 71 ? -16.357 5.785 -5.157 1.00 94.19 71 PRO A CA 1
ATOM 540 C C . PRO A 1 71 ? -16.476 4.958 -3.866 1.00 94.19 71 PRO A C 1
ATOM 542 O O . PRO A 1 71 ? -17.315 5.263 -3.019 1.00 94.19 71 PRO A O 1
ATOM 545 N N . MET A 1 72 ? -15.633 3.937 -3.670 1.00 94.94 72 MET A N 1
ATOM 546 C CA . MET A 1 72 ? -15.660 3.071 -2.484 1.00 94.94 72 MET A CA 1
ATOM 547 C C . MET A 1 72 ? -14.505 3.336 -1.505 1.00 94.94 72 MET A C 1
ATOM 549 O O . MET A 1 72 ? -14.210 2.490 -0.659 1.00 94.94 72 MET A O 1
ATOM 553 N N . GLN A 1 73 ? -13.880 4.517 -1.540 1.00 92.06 73 GLN A N 1
ATOM 554 C CA . GLN A 1 73 ? -12.826 4.865 -0.576 1.00 92.06 73 GLN A CA 1
ATOM 555 C C . GLN A 1 73 ? -13.330 4.828 0.882 1.00 92.06 73 GLN A C 1
ATOM 557 O O . GLN A 1 73 ? -12.620 4.380 1.780 1.00 92.06 73 GLN A O 1
ATOM 562 N N . HIS A 1 74 ? -14.591 5.196 1.127 1.00 94.00 74 HIS A N 1
ATOM 563 C CA . HIS A 1 74 ? -15.218 5.071 2.448 1.00 94.00 74 HIS A CA 1
ATOM 564 C C . HIS A 1 74 ? -15.375 3.607 2.903 1.00 94.00 74 HIS A C 1
ATOM 566 O O . HIS A 1 74 ? -15.264 3.313 4.092 1.00 94.00 74 HIS A O 1
ATOM 572 N N . ILE A 1 75 ? -15.581 2.668 1.971 1.00 95.31 75 ILE A N 1
ATOM 573 C CA . ILE A 1 75 ? -15.659 1.230 2.275 1.00 95.31 75 ILE A CA 1
ATOM 574 C C . ILE A 1 75 ? -14.279 0.703 2.660 1.00 95.31 75 ILE A C 1
ATOM 576 O O . ILE A 1 75 ? -14.172 -0.080 3.602 1.00 95.31 75 ILE A O 1
ATOM 580 N N . LYS A 1 76 ? -13.216 1.177 2.001 1.00 95.62 76 LYS A N 1
ATOM 581 C CA . LYS A 1 76 ? -11.839 0.871 2.405 1.00 95.62 76 LYS A CA 1
ATOM 582 C C . LYS A 1 76 ? -11.593 1.253 3.870 1.00 95.62 76 LYS A C 1
ATOM 584 O O . LYS A 1 76 ? -11.152 0.414 4.655 1.00 95.62 76 LYS A O 1
ATOM 589 N N . LEU A 1 77 ? -11.951 2.482 4.252 1.00 95.50 77 LEU A N 1
ATOM 590 C CA . LEU A 1 77 ? -11.834 2.967 5.633 1.00 95.50 77 LEU A CA 1
ATOM 591 C C . LEU A 1 77 ? -12.699 2.155 6.607 1.00 95.50 77 LEU A C 1
ATOM 593 O O . LEU A 1 77 ? -12.241 1.809 7.693 1.00 95.50 77 LEU A O 1
ATOM 597 N N . TYR A 1 78 ? -13.921 1.794 6.208 1.00 95.31 78 TYR A N 1
ATOM 598 C CA . TYR A 1 78 ? -14.805 0.944 7.008 1.00 95.31 78 TYR A CA 1
ATOM 599 C C . TYR A 1 78 ? -14.183 -0.430 7.302 1.00 95.31 78 TYR A C 1
ATOM 601 O O . TYR A 1 78 ? -14.244 -0.915 8.431 1.00 95.31 78 TYR A O 1
ATOM 609 N N . TYR A 1 79 ? -13.546 -1.053 6.311 1.00 96.31 79 TYR A N 1
ATOM 610 C CA . TYR A 1 79 ? -12.819 -2.309 6.500 1.00 96.31 79 TYR A CA 1
ATOM 611 C C . TYR A 1 79 ? -11.594 -2.109 7.395 1.00 96.31 79 TYR A C 1
ATOM 613 O O . TYR A 1 79 ? -11.432 -2.847 8.359 1.00 96.31 79 TYR A O 1
ATOM 621 N N . ALA A 1 80 ? -10.777 -1.080 7.165 1.00 95.00 80 ALA A N 1
ATOM 622 C CA . ALA A 1 80 ? -9.649 -0.796 8.053 1.00 95.00 80 ALA A CA 1
ATOM 623 C C . ALA A 1 80 ? -10.103 -0.639 9.520 1.00 95.00 80 ALA A C 1
ATOM 625 O 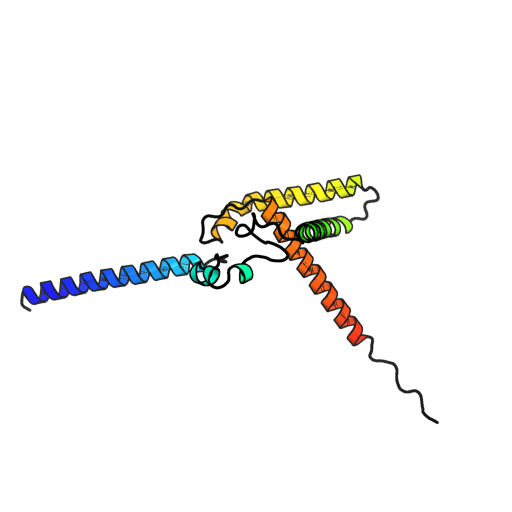O . ALA A 1 80 ? -9.540 -1.265 10.417 1.00 95.00 80 ALA A O 1
ATOM 626 N N . ASN A 1 81 ? -11.197 0.093 9.752 1.00 92.31 81 ASN A N 1
ATOM 627 C CA . ASN A 1 81 ? -11.811 0.249 11.069 1.00 92.31 81 ASN A CA 1
ATOM 628 C C . ASN A 1 81 ? -12.302 -1.083 11.666 1.00 92.31 81 ASN A C 1
ATOM 630 O O . ASN A 1 81 ? -12.055 -1.368 12.835 1.00 92.31 81 ASN A O 1
ATOM 634 N N . ASN A 1 82 ? -12.955 -1.936 10.870 1.00 91.69 82 ASN A N 1
ATOM 635 C CA . ASN A 1 82 ? -13.413 -3.251 11.331 1.00 91.69 82 ASN A CA 1
ATOM 636 C C . ASN A 1 82 ? -12.265 -4.163 11.779 1.00 91.69 82 ASN A C 1
ATOM 638 O O . ASN A 1 82 ? -12.451 -4.974 12.690 1.00 91.69 82 ASN A O 1
ATOM 642 N N . LEU A 1 83 ? -11.084 -4.042 11.164 1.00 91.69 83 LEU A N 1
ATOM 643 C CA . LEU A 1 83 ? -9.910 -4.776 11.620 1.00 91.69 83 LEU A CA 1
ATOM 644 C C . LEU A 1 83 ? -9.504 -4.340 13.027 1.00 91.69 83 LEU A C 1
ATOM 646 O O . LEU A 1 83 ? -9.345 -5.202 13.891 1.00 91.69 83 LEU A O 1
ATOM 650 N N . PHE A 1 84 ? -9.385 -3.031 13.272 1.00 88.62 84 PHE A N 1
ATOM 651 C CA . PHE A 1 84 ? -9.062 -2.506 14.601 1.00 88.62 84 PHE A CA 1
ATOM 652 C C . PHE A 1 84 ? -10.101 -2.936 15.630 1.00 88.62 84 PHE A C 1
ATOM 654 O O . PHE A 1 84 ? -9.733 -3.514 16.651 1.00 88.62 84 PHE A O 1
ATOM 661 N N . LEU A 1 85 ? -11.385 -2.777 15.299 1.00 86.06 85 LEU A N 1
ATOM 662 C CA . LEU A 1 85 ? -12.498 -3.228 16.127 1.00 86.06 85 LEU A CA 1
ATOM 663 C C . LEU A 1 85 ? -12.373 -4.707 16.501 1.00 86.06 85 LEU A C 1
ATOM 665 O O . LEU A 1 85 ? -12.576 -5.061 17.654 1.00 86.06 85 LEU A O 1
ATOM 669 N N . ARG A 1 86 ? -12.001 -5.601 15.580 1.00 84.06 86 ARG A N 1
ATOM 670 C CA . ARG A 1 86 ? -11.802 -7.015 15.940 1.00 84.06 86 ARG A CA 1
ATOM 671 C C . ARG A 1 86 ? -10.594 -7.258 16.832 1.00 84.06 86 ARG A C 1
ATOM 673 O O . ARG A 1 86 ? -10.673 -8.088 17.736 1.00 84.06 86 ARG A O 1
ATOM 680 N N . LEU A 1 87 ? -9.483 -6.576 16.571 1.00 83.00 87 LEU A N 1
ATOM 681 C CA . LEU A 1 87 ? -8.271 -6.695 17.385 1.00 83.00 87 LEU A CA 1
ATOM 682 C C . LEU A 1 87 ? -8.512 -6.194 18.819 1.00 83.00 87 LEU A C 1
ATOM 684 O O . LEU A 1 87 ? -7.883 -6.676 19.765 1.00 83.00 87 LEU A O 1
ATOM 688 N N . THR A 1 88 ? -9.453 -5.265 19.002 1.00 78.00 88 THR A N 1
ATOM 689 C CA . THR A 1 88 ? -9.807 -4.712 20.310 1.00 78.00 88 THR A CA 1
ATOM 690 C C . THR A 1 88 ? -10.984 -5.422 20.982 1.00 78.00 88 THR A C 1
ATOM 692 O O . THR A 1 88 ? -10.919 -5.596 22.196 1.00 78.00 88 THR A O 1
ATOM 695 N N . GLN A 1 89 ? -11.976 -5.934 20.243 1.00 67.75 89 GLN A N 1
ATOM 696 C CA . GLN A 1 89 ? -13.170 -6.632 20.765 1.00 67.75 89 GLN A CA 1
ATOM 697 C C . GLN A 1 89 ? -12.890 -7.963 21.478 1.00 67.75 89 GLN A C 1
ATOM 699 O O . GLN A 1 89 ? -13.719 -8.413 22.265 1.00 67.75 89 GLN A O 1
ATOM 704 N N . GLY A 1 90 ? -11.720 -8.583 21.281 1.00 56.47 90 GLY A N 1
ATOM 705 C CA . GLY A 1 90 ? -11.292 -9.742 22.082 1.00 56.47 90 GLY A CA 1
ATOM 706 C C . GLY A 1 90 ? -11.152 -9.445 23.585 1.00 56.47 90 GLY A C 1
ATOM 707 O O . GLY A 1 90 ? -11.030 -10.365 24.389 1.00 56.47 90 GLY A O 1
ATOM 708 N N . THR A 1 91 ? -11.190 -8.169 23.981 1.00 52.44 91 THR A N 1
ATOM 709 C CA . THR A 1 91 ? -11.346 -7.738 25.373 1.00 52.44 91 THR A CA 1
ATOM 710 C C . THR A 1 91 ? -12.738 -7.147 25.546 1.00 52.44 91 THR A C 1
ATOM 712 O O . THR A 1 91 ? -13.028 -6.105 24.964 1.00 52.44 91 THR A O 1
ATOM 715 N N . VAL A 1 92 ? -13.597 -7.795 26.337 1.00 53.34 92 VAL A N 1
ATOM 716 C CA . VAL A 1 92 ? -14.890 -7.229 26.747 1.00 53.34 92 VAL A CA 1
ATOM 717 C C . VAL A 1 92 ? -14.600 -5.995 27.600 1.00 53.34 92 VAL A C 1
ATOM 719 O O . VAL A 1 92 ? -14.311 -6.117 28.788 1.00 53.34 92 VAL A O 1
ATOM 722 N N . LEU A 1 93 ? -14.609 -4.815 26.982 1.00 60.00 93 LEU A N 1
ATOM 723 C CA . LEU A 1 93 ? -14.482 -3.545 27.685 1.00 60.00 93 LEU A CA 1
ATOM 724 C C . LEU A 1 93 ? -15.883 -2.938 27.832 1.00 60.00 93 LEU A C 1
ATOM 726 O O . LEU A 1 93 ? -16.568 -2.755 26.825 1.00 60.00 93 LEU A O 1
ATOM 730 N N . PRO A 1 94 ? -16.341 -2.654 29.061 1.00 61.09 94 PRO A N 1
ATOM 731 C CA . PRO A 1 94 ? -17.666 -2.087 29.297 1.00 61.09 94 PRO A CA 1
ATOM 732 C C . PRO A 1 94 ? -17.768 -0.600 28.911 1.00 61.09 94 PRO A C 1
ATOM 734 O O . PRO A 1 94 ? -18.880 -0.091 28.788 1.00 61.09 94 PRO A O 1
ATOM 737 N N . ASP A 1 95 ? -16.640 0.095 28.708 1.00 76.81 95 ASP A N 1
ATOM 738 C CA . ASP A 1 95 ? -16.585 1.527 28.392 1.00 76.81 95 ASP A CA 1
ATOM 739 C C . ASP A 1 95 ? -16.049 1.796 26.973 1.00 76.81 95 ASP A C 1
ATOM 741 O O . ASP A 1 95 ? -14.941 1.398 26.605 1.00 76.81 95 ASP A O 1
ATOM 745 N N . ARG A 1 96 ? -16.826 2.561 26.198 1.00 77.19 96 ARG A N 1
ATOM 746 C CA . ARG A 1 96 ? -16.480 3.038 24.853 1.00 77.19 96 ARG A CA 1
ATOM 747 C C . ARG A 1 96 ? -15.200 3.882 24.832 1.00 77.19 96 ARG A C 1
ATOM 749 O O . ARG A 1 96 ? -14.442 3.820 23.870 1.00 77.19 96 ARG A O 1
ATOM 756 N N . LYS A 1 97 ? -14.927 4.666 25.878 1.00 81.06 97 LYS A N 1
ATOM 757 C CA . LYS A 1 97 ? -13.691 5.467 25.935 1.00 81.06 97 LYS A CA 1
ATOM 758 C C . LYS A 1 97 ? -12.452 4.588 26.069 1.00 81.06 97 LYS A C 1
ATOM 760 O O . LYS A 1 97 ? -11.391 4.918 25.543 1.00 81.06 97 LYS A O 1
ATOM 765 N N . GLU A 1 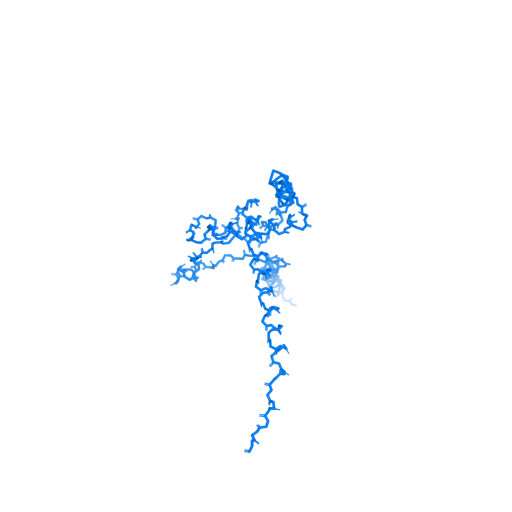98 ? -12.579 3.469 26.774 1.00 79.88 98 GLU A N 1
ATOM 766 C CA . GLU A 1 98 ? -11.485 2.522 26.961 1.00 79.88 98 GLU A CA 1
ATOM 767 C C . GLU A 1 98 ? -11.204 1.737 25.673 1.00 79.88 98 GLU A C 1
ATOM 769 O O . GLU A 1 98 ? -10.038 1.548 25.318 1.00 79.88 98 GLU A O 1
ATOM 774 N N . SER A 1 99 ? -12.249 1.367 24.917 1.00 77.31 99 SER A N 1
ATOM 775 C CA . SER A 1 99 ? -12.081 0.763 23.589 1.00 77.31 99 SER A CA 1
ATOM 776 C C . SER A 1 99 ? -11.425 1.726 22.598 1.00 77.31 99 SER A C 1
ATOM 778 O O . SER A 1 99 ? -10.454 1.343 21.951 1.00 77.31 99 SER A O 1
ATOM 780 N N . GLU A 1 100 ? -11.873 2.985 22.546 1.00 81.88 100 GLU A N 1
ATOM 781 C CA . GLU A 1 100 ? -11.282 4.023 21.684 1.00 81.88 100 GLU A CA 1
ATOM 782 C C . GLU A 1 100 ? -9.799 4.260 22.027 1.00 81.88 100 GLU A C 1
ATOM 784 O O . GLU A 1 100 ? -8.948 4.339 21.141 1.00 81.88 100 GLU A O 1
ATOM 789 N N . LYS A 1 101 ? -9.449 4.294 23.321 1.00 86.00 101 LYS A N 1
ATOM 790 C CA . LYS A 1 101 ? -8.051 4.416 23.762 1.00 86.00 101 LYS A CA 1
ATOM 791 C C . LYS A 1 101 ? -7.201 3.225 23.314 1.00 86.00 101 LYS A C 1
ATOM 793 O O . LYS A 1 101 ? -6.062 3.407 22.889 1.00 86.00 101 LYS A O 1
ATOM 798 N N . LYS A 1 102 ? -7.733 2.006 23.409 1.00 84.25 102 LYS A N 1
ATOM 799 C CA . LYS A 1 102 ? -7.021 0.796 22.984 1.00 84.25 102 LYS A CA 1
ATOM 800 C C . LYS A 1 102 ? -6.814 0.769 21.470 1.00 84.25 102 LYS A C 1
ATOM 802 O O . LYS A 1 102 ? -5.715 0.456 21.022 1.00 84.25 102 LYS A O 1
ATOM 807 N N . GLU A 1 103 ? -7.841 1.110 20.695 1.00 85.75 103 GLU A N 1
ATOM 808 C CA . GLU A 1 103 ? -7.750 1.238 19.234 1.00 85.75 103 GLU A CA 1
ATOM 809 C C . GLU A 1 103 ? -6.673 2.243 18.840 1.00 85.75 103 GLU A C 1
ATOM 811 O O . GLU A 1 103 ? -5.838 1.953 17.983 1.00 85.75 103 GLU A O 1
ATOM 816 N N . PHE A 1 104 ? -6.634 3.383 19.531 1.00 89.19 104 PHE A N 1
ATOM 817 C CA . PHE A 1 104 ? -5.619 4.402 19.318 1.00 89.19 104 PHE A CA 1
ATOM 818 C C . PHE A 1 104 ? -4.196 3.895 19.597 1.00 89.19 104 PHE A C 1
ATOM 820 O O . PHE A 1 104 ? -3.298 4.144 18.794 1.00 89.19 104 PHE A O 1
ATOM 827 N N . GLU A 1 105 ? -3.963 3.156 20.687 1.00 90.94 105 GLU A N 1
ATOM 828 C CA . GLU A 1 105 ? -2.629 2.596 20.964 1.00 90.94 105 GLU A CA 1
ATOM 829 C C . GLU A 1 105 ? -2.215 1.534 19.931 1.00 90.94 105 GLU A C 1
ATOM 831 O O . GLU A 1 105 ? -1.053 1.503 19.525 1.00 90.94 105 GLU A O 1
ATOM 836 N N . VAL A 1 106 ? -3.150 0.710 19.440 1.00 90.56 106 VAL A N 1
ATOM 837 C CA . VAL A 1 106 ? -2.867 -0.234 18.342 1.00 90.56 106 VAL A CA 1
ATOM 838 C C . VAL A 1 106 ? -2.483 0.525 17.073 1.00 90.56 106 VAL A C 1
ATOM 840 O O . VAL A 1 106 ? -1.453 0.229 16.470 1.00 90.56 106 VAL A O 1
ATOM 843 N N . LEU A 1 107 ? -3.269 1.536 16.690 1.00 92.81 107 LEU A N 1
ATOM 844 C CA . LEU A 1 107 ? -2.979 2.374 15.528 1.00 92.81 107 LEU A CA 1
ATOM 845 C C . LEU A 1 107 ? -1.610 3.051 15.652 1.00 92.81 107 LEU A C 1
ATOM 847 O O . LEU A 1 107 ? -0.845 3.085 14.691 1.00 92.81 107 LEU A O 1
ATOM 851 N N . LYS A 1 108 ? -1.276 3.560 16.837 1.00 94.56 108 LYS A N 1
ATOM 852 C CA . LYS A 1 108 ? 0.004 4.213 17.114 1.00 94.56 108 LYS A CA 1
ATOM 853 C C . LYS A 1 108 ? 1.192 3.271 16.928 1.00 94.56 108 LYS A C 1
ATOM 855 O O . LYS A 1 108 ? 2.174 3.676 16.308 1.00 94.56 108 LYS A O 1
ATOM 860 N N . GLU A 1 109 ? 1.112 2.028 17.406 1.00 93.69 109 GLU A N 1
ATOM 861 C CA . GLU A 1 109 ? 2.168 1.038 17.158 1.00 93.69 109 GLU A CA 1
ATOM 862 C C . GLU A 1 109 ? 2.233 0.632 15.676 1.00 93.69 109 GLU A C 1
ATOM 864 O O . GLU A 1 109 ? 3.331 0.538 15.129 1.00 93.69 109 GLU A O 1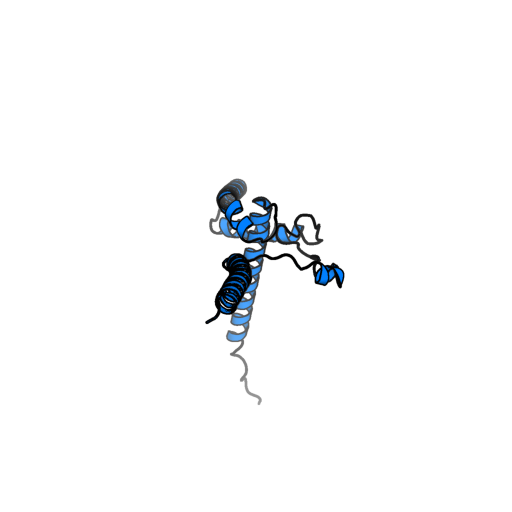
ATOM 869 N N . CYS A 1 110 ? 1.093 0.493 14.984 1.00 93.62 110 CYS A N 1
ATOM 870 C CA . CYS A 1 110 ? 1.075 0.266 13.534 1.00 93.62 110 CYS A CA 1
ATOM 871 C C . CYS A 1 110 ? 1.775 1.399 12.774 1.00 93.62 110 CYS A C 1
ATOM 873 O O . CYS A 1 110 ? 2.650 1.140 11.955 1.00 93.62 110 CYS A O 1
ATOM 875 N N . VAL A 1 111 ? 1.431 2.654 13.068 1.00 95.19 111 VAL A N 1
ATOM 876 C CA . VAL A 1 111 ? 2.040 3.837 12.445 1.00 95.19 111 VAL A CA 1
ATOM 877 C C . VAL A 1 111 ? 3.541 3.891 12.722 1.00 95.19 111 VAL A C 1
ATOM 879 O O . VAL A 1 111 ? 4.326 4.167 11.818 1.00 95.19 111 VAL A O 1
ATOM 882 N N . LYS A 1 112 ? 3.960 3.610 13.957 1.00 95.94 112 LYS A N 1
ATOM 883 C CA . LYS A 1 112 ? 5.373 3.586 14.348 1.00 95.94 112 LYS A CA 1
ATOM 884 C C . LYS A 1 112 ? 6.163 2.525 13.584 1.00 95.94 112 LYS A C 1
ATOM 886 O O . LYS A 1 112 ? 7.251 2.828 13.099 1.00 95.94 112 LYS A O 1
ATOM 891 N N . GLU A 1 113 ? 5.624 1.315 13.454 1.00 94.75 113 GLU A N 1
ATOM 892 C CA . GLU A 1 113 ? 6.299 0.256 12.704 1.00 94.75 113 GLU A CA 1
ATOM 893 C C . GLU A 1 113 ? 6.303 0.550 11.201 1.00 94.75 113 GLU A C 1
ATOM 895 O O . GLU A 1 113 ? 7.338 0.402 10.557 1.00 94.75 113 GLU A O 1
ATOM 900 N N . MET A 1 114 ? 5.203 1.074 10.649 1.00 94.44 114 MET A N 1
ATOM 901 C CA . MET A 1 114 ? 5.163 1.483 9.243 1.00 94.44 114 MET A CA 1
ATOM 902 C C . MET A 1 114 ? 6.186 2.572 8.947 1.00 94.44 114 MET A C 1
ATOM 904 O O . MET A 1 114 ? 6.925 2.436 7.981 1.00 94.44 114 MET A O 1
ATOM 908 N N . LYS A 1 115 ? 6.335 3.584 9.810 1.00 94.75 115 LYS A N 1
ATOM 909 C CA . LYS A 1 115 ? 7.390 4.604 9.667 1.00 94.75 115 LYS A CA 1
ATOM 910 C C . LYS A 1 115 ? 8.789 4.005 9.562 1.00 94.75 115 LYS A C 1
ATOM 912 O O . LYS A 1 115 ? 9.599 4.503 8.792 1.00 94.75 115 LYS A O 1
ATOM 917 N N . ARG A 1 116 ? 9.071 2.938 10.312 1.00 94.19 116 ARG A N 1
ATOM 918 C CA . ARG A 1 116 ? 10.361 2.235 10.260 1.00 94.19 116 ARG A CA 1
ATOM 919 C C . ARG A 1 116 ? 10.552 1.456 8.954 1.00 94.19 116 ARG A C 1
ATOM 921 O O . ARG A 1 116 ? 11.686 1.218 8.557 1.00 94.19 116 ARG A O 1
ATOM 928 N N . LEU A 1 117 ? 9.455 1.046 8.321 1.00 92.25 117 LEU A N 1
ATOM 929 C CA . LEU A 1 117 ? 9.439 0.228 7.110 1.00 92.25 117 LEU A CA 1
ATOM 930 C C . LEU A 1 117 ? 9.262 1.035 5.820 1.00 92.25 117 LEU A C 1
ATOM 932 O O . LEU A 1 117 ? 9.519 0.477 4.759 1.00 92.25 117 LEU A O 1
ATOM 936 N N . VAL A 1 118 ? 8.840 2.304 5.874 1.00 91.88 118 VAL A N 1
ATOM 937 C CA . VAL A 1 118 ? 8.593 3.139 4.681 1.00 91.88 118 VAL A CA 1
ATOM 938 C C . VAL A 1 118 ? 9.803 3.134 3.745 1.00 91.88 118 VAL A C 1
ATOM 940 O O . VAL A 1 118 ? 9.645 2.820 2.568 1.00 91.88 118 VAL A O 1
ATOM 943 N N . ASP A 1 119 ? 11.008 3.384 4.262 1.00 89.94 119 ASP A N 1
ATOM 944 C CA . ASP A 1 119 ? 12.231 3.448 3.446 1.00 89.94 119 ASP A CA 1
ATOM 945 C C . ASP A 1 119 ? 12.55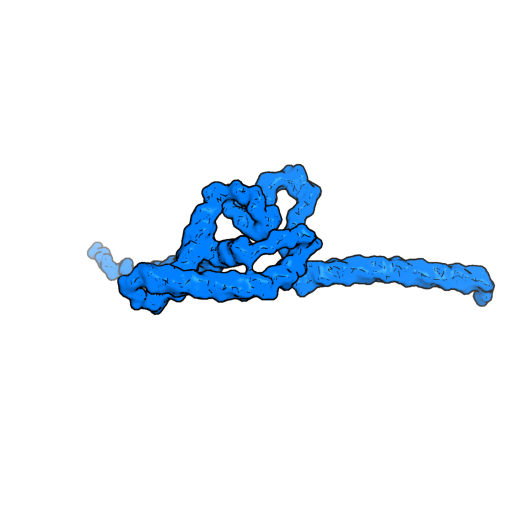1 2.115 2.755 1.00 89.94 119 ASP A C 1
ATOM 947 O O . ASP A 1 119 ? 13.065 2.089 1.636 1.00 89.94 119 ASP A O 1
ATOM 951 N N . ASP A 1 120 ? 12.235 0.992 3.401 1.00 89.25 120 ASP A N 1
ATOM 952 C CA . ASP A 1 120 ? 12.399 -0.338 2.814 1.00 89.25 120 ASP A CA 1
ATOM 953 C C . ASP A 1 120 ? 11.276 -0.660 1.821 1.00 89.25 120 ASP A C 1
ATOM 955 O O . ASP A 1 120 ? 11.520 -1.259 0.773 1.00 89.25 120 ASP A O 1
ATOM 959 N N . ALA A 1 121 ? 10.052 -0.215 2.100 1.00 89.62 121 ALA A N 1
ATOM 960 C CA . ALA A 1 121 ? 8.907 -0.383 1.218 1.00 89.62 121 ALA A CA 1
ATOM 961 C C . ALA A 1 121 ? 9.077 0.405 -0.089 1.00 89.62 121 ALA A C 1
ATOM 963 O O . ALA A 1 121 ? 8.737 -0.122 -1.147 1.00 89.62 121 ALA A O 1
ATOM 964 N N . VAL A 1 122 ? 9.665 1.609 -0.053 1.00 90.12 122 VAL A N 1
ATOM 965 C CA . VAL A 1 122 ? 9.980 2.393 -1.265 1.00 90.12 122 VAL A CA 1
ATOM 966 C C . VAL A 1 122 ? 10.891 1.600 -2.206 1.00 90.12 122 VAL A C 1
ATOM 968 O O . VAL A 1 122 ? 10.667 1.606 -3.411 1.00 90.12 122 VAL A O 1
ATOM 971 N N . LYS A 1 123 ? 11.846 0.818 -1.680 1.00 87.38 123 LYS A N 1
ATOM 972 C CA . LYS A 1 123 ? 12.750 -0.027 -2.493 1.00 87.38 123 LYS A CA 1
ATOM 973 C C . LYS A 1 123 ? 12.032 -1.158 -3.239 1.00 87.38 123 LYS A C 1
ATOM 975 O O . LYS A 1 123 ? 12.634 -1.797 -4.096 1.00 87.38 123 LYS A O 1
ATOM 980 N N . SER A 1 124 ? 10.769 -1.428 -2.906 1.00 88.31 124 SER A N 1
ATOM 981 C CA . SER A 1 124 ? 9.922 -2.388 -3.627 1.00 88.31 124 SER A CA 1
ATOM 982 C C . SER A 1 124 ? 9.312 -1.791 -4.901 1.00 88.31 124 SER A C 1
ATOM 984 O O . SER A 1 124 ? 8.666 -2.505 -5.665 1.00 88.31 124 SER A O 1
ATOM 986 N N . TYR A 1 125 ? 9.498 -0.491 -5.142 1.00 88.38 125 TYR A N 1
ATOM 987 C CA . TYR A 1 125 ? 9.045 0.196 -6.343 1.00 88.38 125 TYR A CA 1
ATOM 988 C C . TYR A 1 125 ? 10.248 0.537 -7.232 1.00 88.38 125 TYR A C 1
ATOM 990 O O . TYR A 1 125 ? 11.251 1.053 -6.740 1.00 88.38 125 TYR A O 1
ATOM 998 N N . PRO A 1 126 ? 10.175 0.259 -8.544 1.00 84.12 126 PRO A N 1
ATOM 999 C CA . PRO A 1 126 ? 11.235 0.627 -9.478 1.00 84.12 126 PRO A CA 1
ATOM 1000 C C . PRO A 1 126 ? 11.230 2.127 -9.807 1.00 84.12 126 PRO A C 1
ATOM 1002 O O . PRO A 1 126 ? 12.243 2.652 -10.268 1.00 84.12 126 PRO A O 1
ATOM 1005 N N . ASP A 1 127 ? 10.095 2.798 -9.596 1.00 86.50 127 ASP A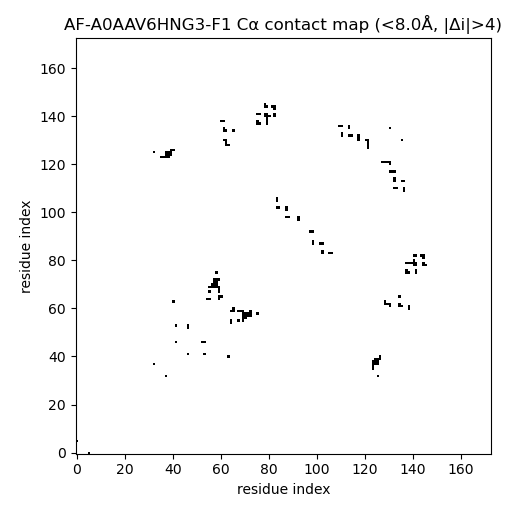 N 1
ATOM 1006 C CA . ASP A 1 127 ? 9.918 4.230 -9.816 1.00 86.50 127 ASP A CA 1
ATOM 1007 C C . ASP A 1 127 ? 10.124 5.013 -8.515 1.00 86.50 127 ASP A C 1
ATOM 1009 O O . ASP A 1 127 ? 9.921 4.484 -7.421 1.00 86.50 127 ASP A O 1
ATOM 1013 N N . ASP A 1 128 ? 10.448 6.301 -8.639 1.00 87.50 128 ASP A N 1
ATOM 1014 C CA . ASP A 1 128 ? 10.426 7.222 -7.503 1.00 87.50 128 ASP A CA 1
ATOM 1015 C C . ASP A 1 128 ? 8.974 7.452 -7.060 1.00 87.50 128 ASP A C 1
ATOM 1017 O O . ASP A 1 128 ? 8.165 8.051 -7.778 1.00 87.50 128 ASP A O 1
ATOM 1021 N N . VAL A 1 129 ? 8.626 6.908 -5.895 1.00 89.81 129 VAL A N 1
ATOM 1022 C CA . VAL A 1 129 ? 7.285 6.990 -5.320 1.00 89.81 129 VAL A CA 1
ATOM 1023 C C . VAL A 1 129 ? 7.345 7.597 -3.929 1.00 89.81 129 VAL A C 1
ATOM 1025 O O . VAL A 1 129 ? 8.193 7.259 -3.106 1.00 89.81 129 VAL A O 1
ATOM 1028 N N . SER A 1 130 ? 6.374 8.455 -3.633 1.00 89.81 130 SER A N 1
ATOM 1029 C CA . SER A 1 130 ? 6.143 8.920 -2.271 1.00 89.81 130 SER A CA 1
ATOM 1030 C C . SER A 1 130 ? 5.184 7.954 -1.580 1.00 89.81 130 SER A C 1
ATOM 1032 O O . SER A 1 130 ? 4.009 7.873 -1.936 1.00 89.81 130 SER A O 1
ATOM 1034 N N . LEU A 1 131 ? 5.700 7.196 -0.615 1.00 90.69 131 LEU A N 1
ATOM 1035 C CA . LEU A 1 131 ? 4.889 6.439 0.335 1.00 90.69 131 LEU A CA 1
ATOM 1036 C C . LEU A 1 131 ? 4.641 7.288 1.582 1.00 90.69 131 LEU A C 1
ATOM 1038 O O . LEU A 1 131 ? 5.505 8.053 2.005 1.00 90.69 131 LEU A O 1
ATOM 1042 N N . ASN A 1 132 ? 3.474 7.110 2.193 1.00 88.31 132 ASN A N 1
ATOM 1043 C CA . ASN A 1 132 ? 3.182 7.637 3.519 1.00 88.31 132 ASN A CA 1
ATOM 1044 C C . ASN A 1 132 ? 2.601 6.529 4.407 1.00 88.31 132 ASN A C 1
ATOM 1046 O O . ASN A 1 132 ? 1.978 5.577 3.926 1.00 88.31 132 ASN A O 1
ATOM 1050 N N . GLU A 1 133 ? 2.833 6.644 5.712 1.00 93.31 133 GLU A N 1
ATOM 1051 C CA . GLU A 1 133 ? 2.408 5.661 6.704 1.00 93.31 133 GLU A CA 1
ATOM 1052 C C . GLU A 1 133 ? 0.885 5.493 6.751 1.00 93.31 133 GLU A C 1
ATOM 1054 O O . GLU A 1 133 ? 0.399 4.388 6.977 1.00 93.31 133 GLU A O 1
ATOM 1059 N N . GLU A 1 134 ? 0.128 6.564 6.505 1.00 92.62 134 GLU A N 1
ATOM 1060 C CA . GLU A 1 134 ? -1.334 6.553 6.539 1.00 92.62 134 GLU A CA 1
ATOM 1061 C C . GLU A 1 134 ? -1.889 5.627 5.454 1.00 92.62 134 GLU A C 1
ATOM 1063 O O . GLU A 1 134 ? -2.675 4.728 5.745 1.00 92.62 134 GLU A O 1
ATOM 1068 N N . MET A 1 135 ? -1.411 5.777 4.220 1.00 93.62 135 MET A N 1
ATOM 1069 C CA . MET A 1 135 ? -1.754 4.933 3.082 1.00 93.62 135 MET A CA 1
ATOM 1070 C C . MET A 1 135 ? -1.380 3.480 3.350 1.00 93.62 135 MET A C 1
ATOM 1072 O O . MET A 1 135 ? -2.210 2.599 3.148 1.00 93.62 135 MET A O 1
ATOM 1076 N N . MET A 1 136 ? -0.163 3.219 3.839 1.00 93.81 136 MET A N 1
ATOM 1077 C CA . MET A 1 136 ? 0.290 1.854 4.119 1.00 93.81 136 MET A CA 1
ATOM 1078 C C . MET A 1 136 ? -0.571 1.170 5.185 1.00 93.81 136 MET A C 1
ATOM 1080 O O . MET A 1 136 ? -0.959 0.013 5.010 1.00 93.81 136 MET A O 1
ATOM 1084 N N . VAL A 1 137 ? -0.903 1.880 6.269 1.00 95.38 137 VAL A N 1
ATOM 1085 C CA . VAL A 1 137 ? -1.784 1.358 7.321 1.00 95.38 137 VAL A CA 1
ATOM 1086 C C . VAL A 1 137 ? -3.190 1.132 6.770 1.00 95.38 137 VAL A C 1
ATOM 1088 O O . VAL A 1 137 ? -3.722 0.035 6.910 1.00 95.38 137 VAL A O 1
ATOM 1091 N N . VAL A 1 138 ? -3.794 2.126 6.118 1.00 95.31 138 VAL A N 1
ATOM 1092 C CA . VAL A 1 138 ? -5.179 2.038 5.633 1.00 95.31 138 VAL A CA 1
ATOM 1093 C C . VAL A 1 138 ? -5.335 0.944 4.576 1.00 95.31 138 VAL A C 1
ATOM 1095 O O . VAL A 1 138 ? -6.229 0.103 4.697 1.00 95.31 138 VAL A O 1
ATOM 1098 N N . ASP A 1 139 ? -4.462 0.914 3.569 1.00 94.88 139 ASP A N 1
ATOM 1099 C CA . ASP A 1 139 ? -4.517 -0.079 2.495 1.00 94.88 139 ASP A CA 1
ATOM 1100 C C . ASP A 1 139 ? -4.196 -1.485 3.022 1.00 94.88 139 ASP A C 1
ATOM 1102 O O . ASP A 1 139 ? -4.894 -2.445 2.689 1.00 94.88 139 ASP A O 1
ATOM 1106 N N . GLY A 1 140 ? -3.196 -1.615 3.901 1.00 94.94 140 GLY A N 1
ATOM 1107 C CA . GLY A 1 140 ? -2.842 -2.886 4.531 1.00 94.94 140 GLY A CA 1
ATOM 1108 C C . GLY A 1 140 ? -3.971 -3.441 5.401 1.00 94.94 140 GLY A C 1
ATOM 1109 O O . GLY A 1 140 ? -4.345 -4.608 5.266 1.00 94.94 140 GLY A O 1
ATOM 1110 N N . CYS A 1 141 ? -4.573 -2.605 6.252 1.00 95.69 141 CYS A N 1
ATOM 1111 C CA . CYS A 1 141 ? -5.705 -2.997 7.087 1.00 95.69 141 CYS A CA 1
ATOM 1112 C C . CYS A 1 141 ? -6.931 -3.376 6.246 1.00 95.69 141 CYS A C 1
ATOM 1114 O O . CYS A 1 141 ? -7.599 -4.362 6.561 1.00 95.69 141 CYS A O 1
ATOM 1116 N N . PHE A 1 142 ? -7.203 -2.649 5.158 1.00 96.31 142 PHE A N 1
ATOM 1117 C CA . PHE A 1 142 ? -8.257 -3.004 4.209 1.00 96.31 142 PHE A CA 1
ATOM 1118 C C . PHE A 1 142 ? -8.039 -4.393 3.596 1.00 96.31 142 PHE A C 1
ATOM 1120 O O . PHE A 1 142 ? -8.951 -5.221 3.638 1.00 96.31 142 PHE A O 1
ATOM 1127 N N . ILE A 1 143 ? -6.842 -4.663 3.063 1.00 96.56 143 ILE A N 1
ATOM 1128 C CA . ILE A 1 143 ? -6.510 -5.946 2.426 1.00 96.56 143 ILE A CA 1
ATOM 1129 C C . ILE A 1 143 ? -6.639 -7.092 3.431 1.00 96.56 143 ILE A C 1
ATOM 1131 O O . ILE A 1 143 ? -7.306 -8.086 3.147 1.00 96.56 143 ILE A O 1
ATOM 1135 N N . LEU A 1 144 ? -6.043 -6.948 4.619 1.00 96.06 144 LEU A N 1
ATOM 1136 C CA . LEU A 1 144 ? -6.109 -7.969 5.664 1.00 96.06 144 LEU A CA 1
ATOM 1137 C C . LEU A 1 144 ? -7.558 -8.274 6.049 1.00 96.06 144 LEU A C 1
ATOM 1139 O O . LEU A 1 144 ? -7.945 -9.437 6.134 1.00 96.06 144 LEU A O 1
ATOM 1143 N N . GLU A 1 145 ? -8.376 -7.243 6.245 1.00 95.50 145 GLU A N 1
ATOM 1144 C CA . GLU A 1 145 ? -9.775 -7.414 6.628 1.00 95.50 145 GLU A CA 1
ATOM 1145 C C . GLU A 1 145 ? -10.624 -8.057 5.526 1.00 95.50 145 GLU A C 1
ATOM 1147 O O . GLU A 1 145 ? -11.432 -8.958 5.771 1.00 95.50 145 GLU A O 1
ATOM 1152 N N . LEU A 1 146 ? -10.404 -7.651 4.277 1.00 95.88 146 LEU A N 1
ATOM 1153 C CA . LEU A 1 146 ? -11.055 -8.274 3.133 1.00 95.88 146 LEU A CA 1
ATOM 1154 C C . LEU A 1 146 ? -10.755 -9.779 3.077 1.00 95.88 146 LEU A C 1
ATOM 1156 O O . LEU A 1 146 ? -11.678 -10.584 2.928 1.00 95.88 146 LEU A O 1
ATOM 1160 N N . LEU A 1 147 ? -9.489 -10.157 3.267 1.00 96.00 147 LEU A N 1
ATOM 1161 C CA . LEU A 1 147 ? -9.054 -11.553 3.278 1.00 96.00 147 LEU A CA 1
ATOM 1162 C C . LEU A 1 147 ? -9.624 -12.332 4.471 1.00 96.00 147 LEU A C 1
ATOM 1164 O O . LEU A 1 147 ? -10.108 -13.450 4.286 1.00 96.00 147 LEU A O 1
ATOM 1168 N N . TYR A 1 148 ? -9.635 -11.754 5.677 1.00 93.50 148 TYR A N 1
ATOM 1169 C CA . TYR A 1 148 ? -10.214 -12.405 6.857 1.00 93.50 148 TYR A CA 1
ATOM 1170 C C . TYR A 1 148 ? -11.706 -12.693 6.686 1.00 93.50 148 TYR A C 1
ATOM 1172 O O . TYR A 1 148 ? -12.157 -13.802 6.985 1.00 93.50 148 TYR A O 1
ATOM 1180 N N . LYS A 1 149 ? -12.476 -11.725 6.173 1.00 91.50 149 LYS A N 1
ATOM 1181 C CA . LYS A 1 149 ? -13.902 -11.922 5.884 1.00 91.50 149 LYS A CA 1
ATOM 1182 C C . LYS A 1 149 ? -14.117 -12.982 4.814 1.00 91.50 149 LYS A C 1
ATOM 1184 O O . LYS A 1 149 ? -14.955 -13.858 5.005 1.00 91.50 149 LYS A O 1
ATOM 1189 N N . TYR A 1 150 ? -13.351 -12.929 3.725 1.00 92.56 150 TYR A N 1
ATOM 1190 C CA . TYR A 1 150 ? -13.453 -13.912 2.650 1.00 92.56 150 TYR A CA 1
ATOM 1191 C C . TYR A 1 150 ? -13.182 -15.335 3.156 1.00 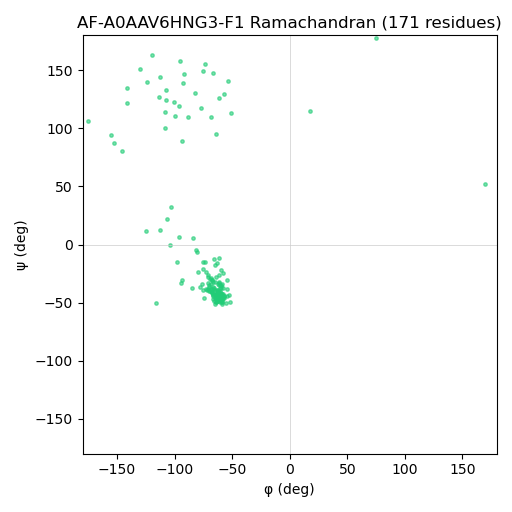92.56 150 TYR A C 1
ATOM 1193 O O . TYR A 1 150 ? -13.983 -16.240 2.932 1.00 92.56 150 TYR A O 1
ATOM 1201 N N . TYR A 1 151 ? -12.117 -15.522 3.937 1.00 91.38 151 TYR A N 1
ATOM 1202 C CA . TYR A 1 151 ? -11.790 -16.815 4.536 1.00 91.38 151 TYR A CA 1
ATOM 1203 C C . TYR A 1 151 ? -12.864 -17.311 5.520 1.00 91.38 151 TYR A C 1
ATOM 1205 O O . TYR A 1 151 ? -13.203 -18.496 5.536 1.00 91.38 151 TYR A O 1
ATOM 1213 N N . GLY A 1 152 ? -13.435 -16.412 6.330 1.00 89.19 152 GLY A N 1
ATOM 1214 C CA . GLY A 1 152 ? -14.542 -16.739 7.231 1.00 89.19 152 GLY A CA 1
ATOM 1215 C C . GLY A 1 152 ? -15.801 -17.206 6.494 1.00 89.19 152 GLY A C 1
ATOM 1216 O O . GLY A 1 152 ? -16.445 -18.157 6.935 1.00 89.19 152 GLY A O 1
ATOM 1217 N N . LEU A 1 153 ? -16.120 -16.581 5.354 1.00 85.12 153 LEU A N 1
ATOM 1218 C CA . LEU A 1 153 ? -17.238 -16.984 4.495 1.00 85.12 153 LEU A CA 1
ATOM 1219 C C . LEU A 1 153 ? -17.020 -18.380 3.903 1.00 85.12 153 LEU A C 1
ATOM 1221 O O . LEU A 1 153 ? -17.916 -19.216 3.998 1.00 85.12 153 LEU A O 1
ATOM 1225 N N . MET A 1 154 ? -15.818 -18.665 3.388 1.00 87.94 154 MET A N 1
ATOM 1226 C CA . MET A 1 154 ? -15.497 -19.989 2.837 1.00 87.94 154 MET A CA 1
ATOM 1227 C C . MET A 1 154 ? -15.704 -21.109 3.867 1.00 87.94 154 MET A C 1
ATOM 1229 O O . MET A 1 154 ? -16.344 -22.115 3.571 1.00 87.94 154 MET A O 1
ATOM 1233 N N . LYS A 1 155 ? -15.260 -20.908 5.115 1.00 83.94 155 LYS A N 1
ATOM 1234 C CA . LYS A 1 155 ? -15.469 -21.890 6.194 1.00 83.94 155 LYS A CA 1
ATOM 1235 C C . LYS A 1 155 ? -16.930 -22.075 6.598 1.00 83.94 155 LYS A C 1
ATOM 1237 O O . LYS A 1 155 ? -17.307 -23.151 7.062 1.00 83.94 155 LYS A O 1
ATOM 1242 N N . ALA A 1 15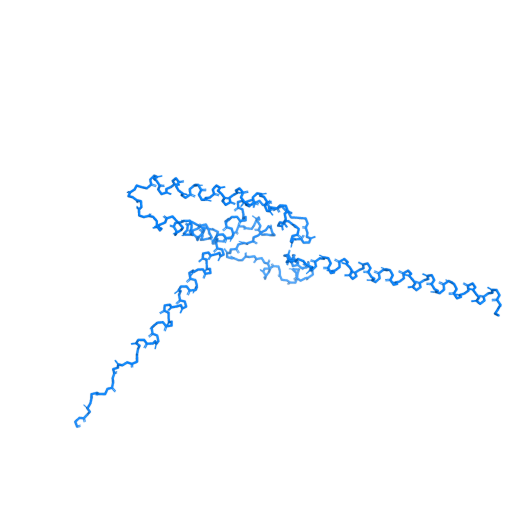6 ? -17.741 -21.024 6.507 1.00 80.25 156 ALA A N 1
ATOM 1243 C CA . ALA A 1 156 ? -19.157 -21.107 6.845 1.00 80.25 156 ALA A CA 1
ATOM 1244 C C . ALA A 1 156 ? -19.934 -21.930 5.807 1.00 80.25 156 ALA A C 1
ATOM 1246 O O . ALA A 1 156 ? -20.849 -22.661 6.181 1.00 80.25 156 ALA A O 1
ATOM 1247 N N . ASP A 1 157 ? -19.552 -21.849 4.533 1.00 73.81 157 ASP A N 1
ATOM 1248 C CA . ASP A 1 157 ? -20.183 -22.622 3.462 1.00 73.81 157 ASP A CA 1
ATOM 1249 C C . ASP A 1 157 ? -19.739 -24.093 3.456 1.00 73.81 157 ASP A C 1
ATOM 1251 O O . ASP A 1 157 ? -20.576 -24.969 3.247 1.00 73.81 157 ASP A O 1
ATOM 1255 N N . GLU A 1 158 ? -18.486 -24.394 3.814 1.00 73.06 158 GLU A N 1
ATOM 1256 C CA . GLU A 1 158 ? -18.013 -25.776 4.028 1.00 73.06 158 GLU A CA 1
ATOM 1257 C C . GLU A 1 158 ? -18.753 -26.496 5.168 1.00 73.06 158 GLU A C 1
ATOM 1259 O O . GLU A 1 158 ? -19.010 -27.693 5.092 1.00 73.06 158 GLU A O 1
ATOM 1264 N N . LYS A 1 159 ? -19.138 -25.786 6.235 1.00 65.81 159 LYS A N 1
ATOM 1265 C CA . LYS A 1 159 ? -19.925 -26.394 7.322 1.00 65.81 159 LYS A CA 1
ATOM 1266 C C . LYS A 1 159 ? -21.365 -26.707 6.909 1.00 65.81 159 LYS A C 1
ATOM 1268 O O . LYS A 1 159 ? -21.915 -27.708 7.356 1.00 65.81 159 LYS A O 1
ATOM 1273 N N . LYS A 1 160 ? -21.970 -25.893 6.036 1.00 62.62 160 LYS A N 1
ATOM 1274 C CA . LYS A 1 160 ? -23.345 -26.119 5.551 1.00 62.62 160 LYS A CA 1
ATOM 1275 C C . LYS A 1 160 ? -23.464 -27.353 4.655 1.00 62.62 160 LYS A C 1
ATOM 1277 O O . LYS A 1 160 ? -24.532 -27.953 4.610 1.00 62.62 160 LYS A O 1
ATOM 1282 N N . THR A 1 161 ? -22.405 -27.730 3.939 1.00 59.38 161 THR A N 1
ATOM 1283 C CA . THR A 1 161 ? -22.418 -28.917 3.068 1.00 59.38 161 THR A CA 1
ATOM 1284 C C . THR A 1 161 ? -22.227 -30.226 3.836 1.00 59.38 161 THR A C 1
ATOM 1286 O O . THR A 1 161 ? -22.680 -31.263 3.361 1.00 59.38 161 THR A O 1
ATOM 1289 N N . ILE A 1 162 ? -21.614 -30.191 5.026 1.00 59.00 162 ILE A N 1
ATOM 1290 C CA . ILE A 1 162 ? -21.375 -31.377 5.866 1.00 59.00 162 ILE A CA 1
ATOM 1291 C C . ILE A 1 162 ? -22.597 -31.710 6.743 1.00 59.00 162 ILE A C 1
ATOM 1293 O O . ILE A 1 162 ? -22.936 -32.882 6.881 1.00 59.00 162 ILE A O 1
ATOM 1297 N N . ASP A 1 163 ? -23.313 -30.706 7.261 1.00 57.78 163 ASP A N 1
ATOM 1298 C CA . ASP A 1 163 ? -24.501 -30.918 8.115 1.00 57.78 163 ASP A CA 1
ATOM 1299 C C . ASP A 1 163 ? -25.801 -31.208 7.328 1.00 57.78 163 ASP A C 1
ATOM 1301 O O . ASP A 1 163 ? -26.837 -31.507 7.918 1.00 57.78 163 ASP A O 1
ATOM 1305 N N . GLY A 1 164 ? -25.774 -31.154 5.991 1.00 52.62 164 GLY A N 1
ATOM 1306 C CA . GLY A 1 164 ? -26.934 -31.434 5.128 1.00 52.62 164 GLY A CA 1
ATOM 1307 C C . GLY A 1 164 ? -27.176 -32.917 4.805 1.00 52.62 164 GLY A C 1
ATOM 1308 O O . GLY A 1 164 ? -28.023 -33.224 3.969 1.00 52.62 164 GLY A O 1
ATOM 1309 N N . GLY A 1 165 ? -26.414 -33.830 5.413 1.00 48.09 165 GLY A N 1
ATOM 1310 C CA . GLY A 1 165 ? -26.345 -35.246 5.045 1.00 48.09 165 GLY A CA 1
ATOM 1311 C C . GLY A 1 165 ? -27.101 -36.223 5.947 1.00 48.09 165 GLY A C 1
ATOM 1312 O O . GLY A 1 165 ? -26.625 -37.339 6.095 1.00 48.09 165 GLY A O 1
ATOM 1313 N N . ASP A 1 166 ? -28.230 -35.860 6.563 1.00 53.38 166 ASP A N 1
ATOM 1314 C CA . ASP A 1 166 ? -29.152 -36.862 7.128 1.00 53.38 166 ASP A CA 1
ATOM 1315 C C . ASP A 1 166 ? -30.588 -36.326 7.233 1.00 53.38 166 ASP A C 1
ATOM 1317 O O . ASP A 1 166 ? -30.960 -35.633 8.176 1.00 53.38 166 ASP A O 1
ATOM 1321 N N . SER A 1 167 ? -31.409 -36.597 6.221 1.00 52.28 167 SER A N 1
ATOM 1322 C CA . SER A 1 167 ? -32.851 -36.824 6.394 1.00 52.28 167 SER A CA 1
ATOM 1323 C C . SER A 1 167 ? -33.466 -37.219 5.058 1.00 52.28 167 SER A C 1
ATOM 1325 O O . SER A 1 167 ? -33.645 -36.406 4.155 1.00 52.28 167 SER A O 1
ATOM 1327 N N . GLY A 1 168 ? -33.811 -38.497 4.918 1.00 48.56 168 GLY A N 1
ATOM 1328 C CA . GLY A 1 168 ? -34.537 -38.925 3.731 1.00 48.56 168 GLY A CA 1
ATOM 1329 C C . GLY A 1 168 ? -34.675 -40.423 3.552 1.00 48.56 168 GLY A C 1
ATOM 1330 O O . GLY A 1 168 ? -34.381 -40.920 2.473 1.00 48.56 168 GLY A O 1
ATOM 1331 N N . ASN A 1 169 ? -35.157 -41.152 4.562 1.00 43.81 169 ASN A N 1
ATOM 1332 C CA . ASN A 1 169 ? -35.877 -42.384 4.248 1.00 43.81 169 ASN A CA 1
ATOM 1333 C C . ASN A 1 169 ? -37.022 -42.657 5.233 1.00 43.81 169 ASN A C 1
ATOM 1335 O O . ASN A 1 169 ? -36.916 -43.461 6.157 1.00 43.81 169 ASN A O 1
ATOM 1339 N N . SER A 1 170 ? -38.153 -41.986 5.008 1.00 48.25 170 SER A N 1
ATOM 1340 C CA . SER A 1 170 ? -39.451 -42.403 5.535 1.00 48.25 170 SER A CA 1
ATOM 1341 C C . SER A 1 170 ? -40.310 -42.943 4.389 1.00 48.25 170 SER A C 1
ATOM 1343 O O . SER A 1 170 ? -40.864 -42.179 3.606 1.00 48.25 170 SER A O 1
ATOM 1345 N N . LYS A 1 171 ? -40.345 -44.279 4.316 1.00 50.22 171 LYS A N 1
ATOM 1346 C CA . LYS A 1 171 ? -41.415 -45.176 3.844 1.00 50.22 171 LYS A CA 1
ATOM 1347 C C . LYS A 1 171 ? -42.524 -44.547 2.983 1.00 50.22 171 LYS A C 1
ATOM 1349 O O . LYS A 1 171 ? -43.373 -43.831 3.506 1.00 50.22 171 LYS A O 1
ATOM 1354 N N . LEU A 1 172 ? -42.602 -44.968 1.717 1.00 45.31 172 LEU A N 1
ATOM 1355 C CA . LEU A 1 172 ? -43.880 -45.040 1.009 1.00 45.31 172 LEU A CA 1
ATOM 1356 C C . LEU A 1 172 ? -44.596 -46.349 1.373 1.00 45.31 172 LEU A C 1
ATOM 1358 O O . LEU A 1 172 ? -43.989 -47.422 1.364 1.00 45.31 172 LEU A O 1
ATOM 1362 N N . SER A 1 173 ? -45.867 -46.186 1.734 1.00 54.00 173 SER A N 1
ATOM 1363 C CA . SER A 1 173 ? -46.924 -47.198 1.850 1.00 54.00 173 SER A CA 1
ATOM 1364 C C . SER A 1 173 ? -47.219 -47.892 0.529 1.00 54.00 173 SER A C 1
ATOM 1366 O O . SER A 1 173 ? -47.241 -47.154 -0.485 1.00 54.00 173 SER A O 1
#

Mean predicted aligned error: 11.74 Å

pLDDT: mean 84.19, std 13.58, range [43.81, 96.75]

InterPro domains:
  IPR004158 Protein of unknown function DUF247, plant [PF03140] (40-159)
  IPR004158 Protein of unknown function DUF247, plant [PTHR31170] (29-151)

Radius of gyration: 28.36 Å; Cα contacts (8 Å, |Δi|>4): 101; chains: 1; bounding box: 99×58×68 Å

Sequence (173 aa):
MSRGDEDSENALKSHTSGIHNTITLGAQKTISLFSSACMCRVPENLRNQNSSAYTPHLISIGPYHQHIETPMQHIKLYYANNLFLRLTQGTVLPDRKESEKKEFEVLKECVKEMKRLVDDAVKSYPDDVSLNEEMMVVDGCFILELLYKYYGLMKADEKKTIDGGDSGNSKLS

Organism: NCBI:txid479676

Foldseek 3Di:
DDPVVVVVVVVVVVVVVVVVVVVVVVVVVVCLLVVDQAPEQDDPVVCVVPVPVRQDAADDADQVHPPPDHPNPVVLQVQLVVLLVVVQVVDPDPDPVVSVVSSVVVVVVQLVVLVVCVVVVCSNYPDRTDDHSVRVSSRVSSVVSVVVVVVVVVVVVVVVVVVVPDDDDDDDD